Protein AF-A0A954GUE0-F1 (afdb_monomer_lite)

Radius of gyration: 28.3 Å; chains: 1; bounding box: 55×22×77 Å

Structure (mmCIF, N/CA/C/O backbone):
data_AF-A0A954GUE0-F1
#
_entry.id   AF-A0A954GUE0-F1
#
loop_
_atom_site.group_PDB
_atom_site.id
_atom_site.type_symbol
_atom_site.label_atom_id
_atom_site.label_alt_id
_atom_site.label_comp_id
_atom_site.label_asym_id
_atom_site.label_entity_id
_atom_site.label_seq_id
_atom_site.pdbx_PDB_ins_code
_atom_site.Cartn_x
_atom_site.Cartn_y
_atom_site.Cartn_z
_atom_site.occupancy
_atom_site.B_iso_or_equiv
_atom_site.auth_seq_id
_atom_site.auth_comp_id
_atom_site.auth_asym_id
_atom_site.auth_atom_id
_atom_site.pdbx_PDB_model_num
ATOM 1 N N . MET A 1 1 ? -3.551 -0.068 -19.023 1.00 63.59 1 MET A N 1
ATOM 2 C CA . MET A 1 1 ? -2.309 0.650 -18.599 1.00 63.59 1 MET A CA 1
ATOM 3 C C . MET A 1 1 ? -1.353 -0.228 -17.780 1.00 63.59 1 MET A C 1
ATOM 5 O O . MET A 1 1 ? -0.188 0.126 -17.597 1.00 63.59 1 MET A O 1
ATOM 9 N N . VAL A 1 2 ? -1.798 -1.414 -17.354 1.00 66.38 2 VAL A N 1
ATOM 10 C CA . VAL A 1 2 ? -1.065 -2.332 -16.466 1.00 66.38 2 VAL A CA 1
ATOM 11 C C . VAL A 1 2 ? 0.294 -2.777 -17.025 1.00 66.38 2 VAL A C 1
ATOM 13 O O . VAL A 1 2 ? 1.266 -2.850 -16.280 1.00 66.38 2 VAL A O 1
ATOM 16 N N . ARG A 1 3 ? 0.413 -2.958 -18.347 1.00 69.31 3 ARG A N 1
ATOM 17 C CA . ARG A 1 3 ? 1.658 -3.390 -19.013 1.00 69.31 3 ARG A CA 1
ATOM 18 C C . ARG A 1 3 ? 2.853 -2.453 -18.776 1.00 69.31 3 ARG A C 1
ATOM 20 O O . ARG A 1 3 ? 3.984 -2.910 -18.623 1.00 69.31 3 ARG A O 1
ATOM 27 N N . GLN A 1 4 ? 2.615 -1.141 -18.757 1.00 71.44 4 GLN A N 1
ATOM 28 C CA . GLN A 1 4 ? 3.674 -0.155 -18.514 1.00 71.44 4 GLN A CA 1
ATOM 29 C C . GLN A 1 4 ? 4.076 -0.153 -17.037 1.00 71.44 4 GLN A C 1
ATOM 31 O O . GLN A 1 4 ? 5.266 -0.173 -16.730 1.00 71.44 4 GLN A O 1
ATOM 36 N N . PHE A 1 5 ? 3.105 -0.231 -16.125 1.00 76.12 5 PHE A N 1
ATOM 37 C CA . PHE A 1 5 ? 3.367 -0.291 -14.686 1.00 76.12 5 PHE A CA 1
ATOM 38 C C . PHE A 1 5 ? 4.126 -1.555 -14.268 1.00 76.12 5 PHE A C 1
ATOM 40 O O . PHE A 1 5 ? 5.046 -1.457 -13.460 1.00 76.12 5 PHE A O 1
ATOM 47 N N . THR A 1 6 ? 3.825 -2.720 -14.855 1.00 74.50 6 THR A N 1
ATOM 48 C CA . THR A 1 6 ? 4.578 -3.956 -14.581 1.00 74.50 6 THR A CA 1
ATOM 49 C C . THR A 1 6 ? 6.028 -3.856 -15.046 1.00 74.50 6 THR A C 1
ATOM 51 O O . THR A 1 6 ? 6.928 -4.309 -14.344 1.00 74.50 6 THR A O 1
ATOM 54 N N . PHE A 1 7 ? 6.279 -3.218 -16.195 1.00 77.19 7 PHE A N 1
ATOM 55 C CA . PHE A 1 7 ? 7.641 -2.993 -16.681 1.00 77.19 7 PHE A CA 1
ATOM 56 C C . PHE A 1 7 ? 8.423 -2.045 -15.761 1.00 77.19 7 PHE A C 1
ATOM 58 O O . PHE A 1 7 ? 9.528 -2.381 -15.335 1.00 77.19 7 PHE A O 1
ATOM 65 N N . PHE A 1 8 ? 7.834 -0.900 -15.393 1.00 79.69 8 PHE A N 1
ATOM 66 C CA . PHE A 1 8 ? 8.473 0.050 -14.479 1.00 79.69 8 PHE A CA 1
ATOM 67 C C . PHE A 1 8 ? 8.706 -0.552 -13.089 1.00 79.69 8 PHE A C 1
ATOM 69 O O . PHE A 1 8 ? 9.786 -0.378 -12.532 1.00 79.69 8 PHE A O 1
ATOM 76 N N . GLY A 1 9 ? 7.748 -1.314 -12.554 1.00 78.19 9 GLY A N 1
ATOM 77 C CA . GLY A 1 9 ? 7.889 -1.989 -11.264 1.00 78.19 9 GL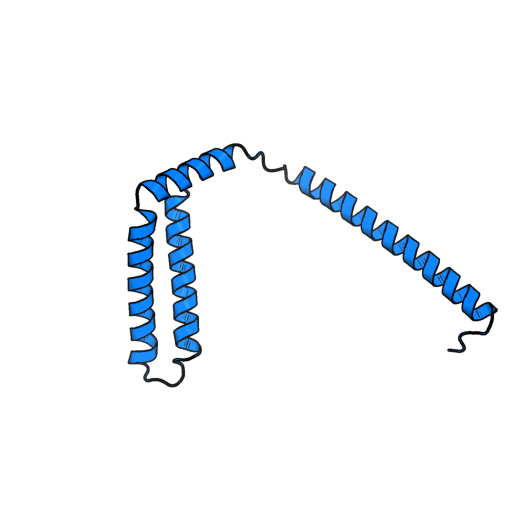Y A CA 1
ATOM 78 C C . GLY A 1 9 ? 9.059 -2.975 -11.243 1.00 78.19 9 GLY A C 1
ATOM 79 O O . GLY A 1 9 ? 9.885 -2.931 -10.333 1.00 78.19 9 GLY A O 1
ATOM 80 N N . VAL A 1 10 ? 9.190 -3.812 -12.277 1.00 79.31 10 VAL A N 1
ATOM 81 C CA . VAL A 1 10 ? 10.305 -4.769 -12.387 1.00 79.31 10 VAL A CA 1
ATOM 82 C C . VAL A 1 10 ? 11.643 -4.053 -12.599 1.00 79.31 10 VAL A C 1
ATOM 84 O O . VAL A 1 10 ? 12.636 -4.435 -11.983 1.00 79.31 10 VAL A O 1
ATOM 87 N N . ALA A 1 11 ? 11.683 -2.988 -13.404 1.00 78.81 11 ALA A N 1
ATOM 88 C CA . ALA A 1 11 ? 12.899 -2.204 -13.626 1.00 78.81 11 ALA A CA 1
ATOM 89 C C . ALA A 1 11 ? 13.384 -1.495 -12.347 1.00 78.81 11 ALA A C 1
ATOM 91 O O . ALA A 1 11 ? 14.588 -1.468 -12.075 1.00 78.81 11 ALA A O 1
ATOM 92 N N . ILE A 1 12 ? 12.456 -0.969 -11.537 1.00 82.06 12 ILE A N 1
ATOM 93 C CA . ILE A 1 12 ? 12.752 -0.344 -10.239 1.00 82.06 12 ILE A CA 1
ATOM 94 C C . ILE A 1 12 ? 13.245 -1.394 -9.238 1.00 82.06 12 ILE A C 1
ATOM 96 O O . ILE A 1 12 ? 14.266 -1.178 -8.590 1.00 82.06 12 ILE A O 1
ATOM 100 N N . LEU A 1 13 ? 12.585 -2.552 -9.141 1.00 79.81 13 LEU A N 1
ATOM 101 C CA . LEU A 1 13 ? 13.039 -3.647 -8.276 1.00 79.81 13 LEU A CA 1
ATOM 102 C C . LEU A 1 13 ? 14.428 -4.159 -8.679 1.00 79.81 13 LEU A C 1
ATOM 104 O O . LEU A 1 13 ? 15.278 -4.370 -7.816 1.00 79.81 13 LEU A O 1
ATOM 108 N N . ALA A 1 14 ? 14.693 -4.294 -9.980 1.00 77.00 14 ALA A N 1
ATOM 109 C CA . ALA A 1 14 ? 16.013 -4.656 -10.484 1.00 77.00 14 ALA A CA 1
ATOM 110 C C . ALA A 1 14 ? 17.065 -3.584 -10.154 1.00 77.00 14 ALA A C 1
ATOM 112 O O . ALA A 1 14 ? 18.196 -3.931 -9.815 1.00 77.00 14 ALA A O 1
ATOM 113 N N . ALA A 1 15 ? 16.707 -2.294 -10.220 1.00 75.94 15 ALA A N 1
ATOM 114 C CA . ALA A 1 15 ? 17.602 -1.192 -9.861 1.00 75.94 15 ALA A CA 1
ATOM 115 C C . ALA A 1 15 ? 17.959 -1.236 -8.371 1.00 75.94 15 ALA A C 1
ATOM 117 O O . ALA A 1 15 ? 19.134 -1.176 -8.016 1.00 75.94 15 ALA A O 1
ATOM 118 N N . LEU A 1 16 ? 16.957 -1.421 -7.507 1.00 75.81 16 LEU A N 1
ATOM 119 C CA . LEU A 1 16 ? 17.151 -1.572 -6.066 1.00 75.81 16 LEU A CA 1
ATOM 120 C C . LEU A 1 16 ? 18.022 -2.795 -5.750 1.00 75.81 16 LEU A C 1
ATOM 122 O O . LEU A 1 16 ? 18.979 -2.674 -4.990 1.00 75.81 16 LEU A O 1
ATOM 126 N N . GLY A 1 17 ? 17.775 -3.933 -6.406 1.00 72.56 17 GLY A N 1
ATOM 127 C CA . GLY A 1 17 ? 18.613 -5.129 -6.292 1.00 72.56 17 GLY A CA 1
ATOM 128 C C . GLY A 1 17 ? 20.075 -4.867 -6.674 1.00 72.56 17 GLY A C 1
ATOM 129 O O . GLY A 1 17 ? 20.986 -5.227 -5.929 1.00 72.56 17 GLY A O 1
ATOM 130 N N . CYS A 1 18 ? 20.319 -4.153 -7.773 1.00 70.38 18 CYS A N 1
ATOM 131 C CA . CYS A 1 18 ? 21.673 -3.806 -8.214 1.00 70.38 18 CYS A CA 1
ATOM 132 C C . CYS A 1 18 ? 22.371 -2.821 -7.261 1.00 70.38 18 CYS A C 1
ATOM 134 O O . CYS A 1 18 ? 23.561 -2.980 -6.991 1.00 70.38 18 CYS A O 1
ATOM 136 N N . ILE A 1 19 ? 21.639 -1.862 -6.684 1.00 70.44 19 ILE A N 1
ATOM 137 C CA . ILE A 1 19 ? 22.161 -0.939 -5.661 1.00 70.44 19 ILE A CA 1
ATOM 138 C C . ILE A 1 19 ? 22.529 -1.701 -4.378 1.00 70.44 19 ILE A C 1
ATOM 140 O O . ILE A 1 19 ? 23.587 -1.454 -3.798 1.00 70.44 19 ILE A O 1
ATOM 144 N N . THR A 1 20 ? 21.707 -2.667 -3.952 1.00 72.44 20 THR A N 1
ATOM 145 C CA . THR A 1 20 ? 22.027 -3.510 -2.785 1.00 72.44 20 THR A CA 1
ATOM 146 C C . THR A 1 20 ? 23.233 -4.420 -3.032 1.00 72.44 20 THR A C 1
ATOM 148 O O . THR A 1 20 ? 24.048 -4.610 -2.131 1.00 72.44 20 THR A O 1
ATOM 151 N N . LEU A 1 21 ? 23.408 -4.918 -4.262 1.00 65.69 21 LEU A N 1
ATOM 152 C CA . LEU A 1 21 ? 24.551 -5.744 -4.653 1.00 65.69 21 LEU A CA 1
ATOM 153 C C . LEU A 1 21 ? 25.861 -4.936 -4.701 1.00 65.69 21 LEU A C 1
ATOM 155 O O . LEU A 1 21 ? 26.900 -5.424 -4.257 1.00 65.69 21 LEU A O 1
ATOM 159 N N . ALA A 1 22 ? 25.804 -3.695 -5.196 1.00 66.56 22 ALA A N 1
ATOM 160 C CA . ALA A 1 22 ? 26.947 -2.781 -5.270 1.00 66.56 22 ALA A CA 1
ATOM 161 C C . ALA A 1 22 ? 27.442 -2.329 -3.885 1.00 66.56 22 ALA A C 1
ATOM 163 O O . ALA A 1 22 ? 28.648 -2.223 -3.658 1.00 66.56 22 ALA A O 1
ATOM 164 N N . ASN A 1 23 ? 26.511 -2.060 -2.963 1.00 67.00 23 ASN A N 1
ATOM 165 C CA . ASN A 1 23 ? 26.820 -1.500 -1.644 1.00 67.00 23 ASN A CA 1
ATOM 166 C C . ASN A 1 23 ? 27.047 -2.559 -0.554 1.00 67.00 23 ASN A C 1
ATOM 168 O O . ASN A 1 23 ? 27.647 -2.244 0.468 1.00 67.00 23 ASN A O 1
ATOM 172 N N . GLY A 1 24 ? 26.565 -3.792 -0.743 1.00 70.88 24 GLY A N 1
ATOM 173 C CA . GLY A 1 24 ? 26.763 -4.891 0.203 1.00 70.88 24 GLY A CA 1
ATOM 174 C C . GLY A 1 24 ? 27.982 -5.755 -0.154 1.00 70.88 24 GLY A C 1
ATOM 175 O O . GLY A 1 24 ? 29.095 -5.460 0.273 1.00 70.88 24 GLY A O 1
ATOM 176 N N . PRO A 1 25 ? 27.800 -6.836 -0.931 1.00 65.50 25 PRO A N 1
ATOM 177 C CA . PRO A 1 25 ? 28.839 -7.843 -1.170 1.00 65.50 25 PRO A CA 1
ATOM 178 C C . PRO A 1 25 ? 29.992 -7.388 -2.082 1.00 65.50 25 PRO A C 1
ATOM 180 O O . PRO A 1 25 ? 31.083 -7.944 -1.989 1.00 65.50 25 PRO A O 1
ATOM 183 N N . LEU A 1 26 ? 29.788 -6.382 -2.943 1.00 60.34 26 LEU A N 1
ATOM 184 C CA . LEU A 1 26 ? 30.833 -5.837 -3.827 1.00 60.34 26 LEU A CA 1
ATOM 185 C C . LEU A 1 26 ? 31.532 -4.589 -3.258 1.00 60.34 26 LEU A C 1
ATOM 187 O O . LEU A 1 26 ? 32.343 -3.979 -3.951 1.00 60.34 26 LEU A O 1
ATOM 191 N N . GLY A 1 27 ? 31.267 -4.226 -1.997 1.00 60.94 27 GLY A N 1
ATOM 192 C CA . GLY A 1 27 ? 31.839 -3.036 -1.351 1.00 60.94 27 GLY A CA 1
ATOM 193 C C . GLY A 1 27 ? 33.359 -3.070 -1.136 1.00 60.94 27 GLY A C 1
ATOM 194 O O . GLY A 1 27 ? 33.953 -2.036 -0.850 1.00 60.94 27 GLY A O 1
ATOM 195 N N . PHE A 1 28 ? 33.992 -4.238 -1.292 1.00 64.56 28 PHE A N 1
ATOM 196 C CA . PHE A 1 28 ? 35.439 -4.442 -1.132 1.00 64.56 28 PHE A CA 1
ATOM 197 C C . PHE A 1 28 ? 36.203 -4.548 -2.468 1.00 64.56 28 PHE A C 1
ATOM 199 O O . PHE A 1 28 ? 37.411 -4.769 -2.457 1.00 64.56 28 PHE A O 1
ATOM 206 N N . ALA A 1 29 ? 35.514 -4.443 -3.611 1.00 66.25 29 ALA A N 1
ATOM 207 C CA . ALA A 1 29 ? 36.100 -4.583 -4.947 1.00 66.25 29 ALA A CA 1
ATOM 208 C C . ALA A 1 29 ? 36.446 -3.221 -5.584 1.00 66.25 29 ALA A C 1
ATOM 210 O O . ALA A 1 29 ? 35.962 -2.176 -5.152 1.00 66.25 29 ALA A O 1
ATOM 211 N N . ASP A 1 30 ? 37.261 -3.228 -6.647 1.00 70.25 30 ASP A N 1
ATOM 212 C CA . ASP A 1 30 ? 37.623 -2.021 -7.400 1.00 70.25 30 ASP A CA 1
ATOM 213 C C . ASP A 1 30 ? 36.395 -1.252 -7.914 1.00 70.25 30 ASP A C 1
ATOM 215 O O . ASP A 1 30 ? 35.416 -1.836 -8.391 1.00 70.25 30 ASP A O 1
ATOM 219 N N . LYS A 1 31 ? 36.487 0.086 -7.905 1.00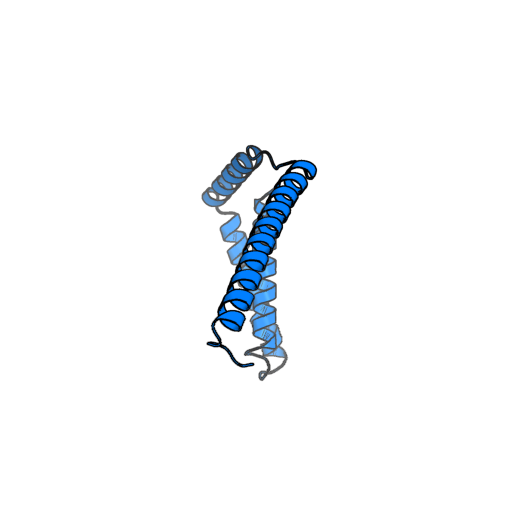 66.38 31 LYS A N 1
ATOM 220 C CA . LYS A 1 31 ? 35.391 1.012 -8.257 1.00 66.38 31 LYS A CA 1
ATOM 221 C C . LYS A 1 31 ? 34.772 0.735 -9.637 1.00 66.38 31 LYS A C 1
ATOM 223 O O . LYS A 1 31 ? 33.571 0.917 -9.824 1.00 66.38 31 LYS A O 1
ATOM 228 N N . SER A 1 32 ? 35.568 0.241 -10.587 1.00 69.81 32 SER A N 1
ATOM 229 C CA . SER A 1 32 ? 35.106 -0.154 -11.926 1.00 69.81 32 SER A CA 1
ATOM 230 C C . SER A 1 32 ? 34.247 -1.427 -11.916 1.00 69.81 32 SER A C 1
ATOM 232 O O . SER A 1 32 ? 33.292 -1.527 -12.683 1.00 69.81 32 SER A O 1
ATOM 234 N N . VAL A 1 33 ? 34.539 -2.383 -11.029 1.00 69.88 33 VAL A N 1
ATOM 235 C CA . VAL A 1 33 ? 33.786 -3.643 -10.880 1.00 69.88 33 VAL A CA 1
ATOM 236 C C . VAL A 1 33 ? 32.524 -3.423 -10.044 1.00 69.88 33 VAL A C 1
ATOM 238 O O . VAL A 1 33 ? 31.463 -3.947 -10.387 1.00 69.88 33 VAL A O 1
ATOM 241 N N . GLN A 1 34 ? 32.611 -2.576 -9.014 1.00 66.25 34 GLN A N 1
ATOM 242 C CA . GLN A 1 34 ? 31.487 -2.207 -8.151 1.00 66.25 34 GLN A CA 1
ATOM 243 C C . GLN A 1 34 ? 30.352 -1.500 -8.913 1.00 66.25 34 GLN A C 1
ATOM 245 O O . GLN A 1 34 ? 29.191 -1.636 -8.542 1.00 66.25 34 GLN A O 1
ATOM 250 N N . VAL A 1 35 ? 30.667 -0.765 -9.986 1.00 71.31 35 VAL A N 1
ATOM 251 C CA . VAL A 1 35 ? 29.671 -0.038 -10.796 1.00 71.31 35 VAL A CA 1
ATOM 252 C C . VAL A 1 35 ? 29.352 -0.765 -12.106 1.00 71.31 35 VAL A C 1
ATOM 254 O O . VAL A 1 35 ? 28.195 -0.795 -12.527 1.00 71.31 35 VAL A O 1
ATOM 257 N N . GLY A 1 36 ? 30.347 -1.394 -12.740 1.00 76.81 36 GLY A N 1
ATOM 258 C CA . GLY A 1 36 ? 30.181 -2.048 -14.039 1.00 76.81 36 GLY A CA 1
ATOM 259 C C . GLY A 1 36 ? 29.315 -3.307 -13.990 1.00 76.81 36 GLY A C 1
ATOM 260 O O . GLY A 1 36 ? 28.426 -3.473 -14.827 1.00 76.81 36 GLY A O 1
ATOM 261 N N . VAL A 1 37 ? 29.527 -4.176 -12.994 1.00 78.56 37 VAL A N 1
ATOM 262 C CA . VAL A 1 37 ? 28.775 -5.438 -12.874 1.00 78.56 37 VAL A CA 1
ATOM 263 C C . VAL A 1 37 ? 27.294 -5.182 -12.566 1.00 78.56 37 VAL A C 1
ATOM 265 O O . VAL A 1 37 ? 26.450 -5.723 -13.284 1.00 78.56 37 VAL A O 1
ATOM 268 N N . PRO A 1 38 ? 26.924 -4.322 -11.596 1.00 77.81 38 PRO A N 1
ATOM 269 C CA . PRO A 1 38 ? 25.516 -4.055 -11.310 1.00 77.81 38 PRO A CA 1
ATOM 270 C C . PRO A 1 38 ? 24.784 -3.350 -12.457 1.00 77.81 38 PRO A C 1
ATOM 272 O O . PRO A 1 38 ? 23.620 -3.653 -12.697 1.00 77.81 38 PRO A O 1
ATOM 275 N N . LEU A 1 39 ? 25.447 -2.470 -13.218 1.00 80.81 39 LEU A N 1
ATOM 276 C CA . LEU A 1 39 ? 24.842 -1.851 -14.405 1.00 80.81 39 LEU A CA 1
ATOM 277 C C . LEU A 1 39 ? 24.566 -2.866 -15.519 1.00 80.81 39 LEU A C 1
ATOM 279 O O . LEU A 1 39 ? 23.490 -2.837 -16.118 1.00 80.81 39 LEU A O 1
ATOM 283 N N . ALA A 1 40 ? 25.506 -3.776 -15.786 1.00 81.88 40 ALA A N 1
ATOM 284 C CA . ALA A 1 40 ? 25.312 -4.827 -16.781 1.00 81.88 40 ALA A CA 1
ATOM 285 C C . ALA A 1 40 ? 24.170 -5.773 -16.377 1.00 81.88 40 ALA A C 1
ATOM 287 O O . ALA A 1 40 ? 23.301 -6.082 -17.193 1.00 81.88 40 ALA A O 1
ATOM 288 N N . VAL A 1 41 ? 24.120 -6.170 -15.101 1.00 80.06 41 VAL A N 1
ATOM 289 C CA . VAL A 1 41 ? 23.028 -6.985 -14.549 1.00 80.06 41 VAL A CA 1
ATOM 290 C C . VAL A 1 41 ? 21.696 -6.245 -14.653 1.00 80.06 41 VAL A C 1
ATOM 292 O O . VAL A 1 41 ? 20.709 -6.827 -15.098 1.00 80.06 41 VAL A O 1
ATOM 295 N N . TRP A 1 42 ? 21.664 -4.952 -14.328 1.00 82.44 42 TRP A N 1
ATOM 296 C CA . TRP A 1 42 ? 20.457 -4.142 -14.444 1.00 82.44 42 TRP A CA 1
ATOM 297 C C . TRP A 1 42 ? 19.943 -4.060 -15.886 1.00 82.44 42 TRP A C 1
ATOM 299 O O . TRP A 1 42 ? 18.746 -4.240 -16.127 1.00 82.44 42 TRP A O 1
ATOM 309 N N . ALA A 1 43 ? 20.839 -3.858 -16.856 1.00 83.88 43 ALA A N 1
ATOM 310 C CA . ALA A 1 43 ? 20.492 -3.816 -18.273 1.00 83.88 43 ALA A CA 1
ATOM 311 C C . ALA A 1 43 ? 19.941 -5.165 -18.772 1.00 83.88 43 ALA A C 1
ATOM 313 O O . ALA A 1 43 ? 18.913 -5.196 -19.452 1.00 83.88 43 ALA A O 1
ATOM 314 N N . VAL A 1 44 ? 20.566 -6.283 -18.383 1.00 84.81 44 VAL A N 1
ATOM 315 C CA . VAL A 1 44 ? 20.104 -7.634 -18.741 1.00 84.81 44 VAL A CA 1
ATOM 316 C C . VAL A 1 44 ? 18.749 -7.941 -18.100 1.00 84.81 44 VAL A C 1
ATOM 318 O O . VAL A 1 44 ? 17.842 -8.406 -18.790 1.00 84.81 44 VAL A O 1
ATOM 321 N N . CYS A 1 45 ? 18.566 -7.629 -16.815 1.00 80.12 45 CYS A N 1
ATOM 322 C CA . CYS A 1 45 ? 17.288 -7.805 -16.123 1.00 80.12 45 CYS A CA 1
ATOM 323 C C . CYS A 1 45 ? 16.174 -6.979 -16.776 1.00 80.12 45 CYS A C 1
ATOM 325 O O . CYS A 1 45 ? 15.080 -7.493 -17.006 1.00 80.12 45 CYS A O 1
ATOM 327 N N . THR A 1 46 ? 16.460 -5.727 -17.139 1.00 80.06 46 THR A N 1
ATOM 328 C CA . THR A 1 46 ? 15.498 -4.841 -17.810 1.00 80.06 46 THR A CA 1
ATOM 329 C C . THR A 1 46 ? 15.155 -5.340 -19.217 1.00 80.06 46 THR A C 1
ATOM 331 O O . THR A 1 46 ? 13.990 -5.316 -19.613 1.00 80.06 46 THR A O 1
ATOM 334 N N . TRP A 1 47 ? 16.131 -5.870 -19.960 1.00 83.44 47 TRP A N 1
ATOM 335 C CA . TRP A 1 47 ? 15.913 -6.488 -21.271 1.00 83.44 47 TRP A CA 1
ATOM 336 C C . TRP A 1 47 ? 15.040 -7.748 -21.192 1.00 83.44 47 TRP A C 1
ATOM 338 O O . TRP A 1 47 ? 14.079 -7.899 -21.951 1.00 83.44 47 TRP A O 1
ATOM 348 N N . VAL A 1 48 ? 15.334 -8.646 -20.247 1.00 81.81 48 VAL A N 1
ATOM 349 C CA . VAL A 1 48 ? 14.541 -9.863 -20.021 1.00 81.81 48 VAL A CA 1
ATOM 350 C C . VAL A 1 48 ? 13.121 -9.505 -19.580 1.00 81.81 48 VAL A C 1
ATOM 352 O O . VAL A 1 48 ? 12.162 -10.075 -20.103 1.00 81.81 48 VAL A O 1
ATOM 355 N N . ALA A 1 49 ? 12.969 -8.515 -18.694 1.00 77.94 49 ALA A N 1
ATOM 356 C CA . ALA A 1 49 ? 11.669 -8.003 -18.272 1.00 77.94 49 ALA A CA 1
ATOM 357 C C . ALA A 1 49 ? 10.874 -7.419 -19.450 1.00 77.94 49 ALA A C 1
ATOM 359 O O . ALA A 1 49 ? 9.703 -7.756 -19.622 1.00 77.94 49 ALA A O 1
ATOM 360 N N . PHE A 1 50 ? 11.509 -6.619 -20.313 1.00 77.00 50 PHE A N 1
ATOM 361 C CA . PHE A 1 50 ? 10.882 -6.098 -21.530 1.00 77.00 50 PHE A CA 1
ATOM 362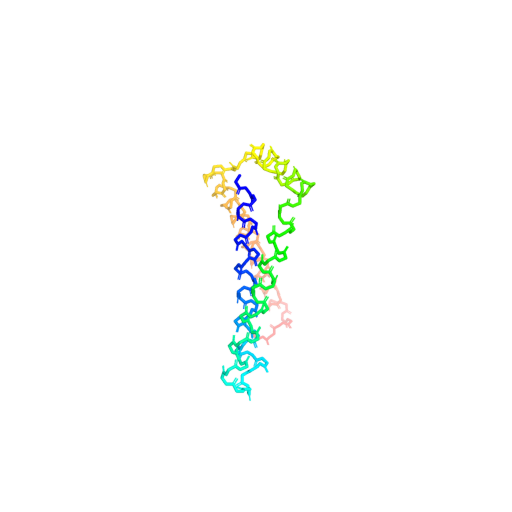 C C . PHE A 1 50 ? 10.387 -7.227 -22.442 1.00 77.00 50 PHE A C 1
ATOM 364 O O . PHE A 1 50 ? 9.267 -7.181 -22.954 1.00 77.00 50 PHE A O 1
ATOM 371 N N . ARG A 1 51 ? 11.193 -8.277 -22.624 1.00 78.31 51 ARG A N 1
ATOM 372 C CA . ARG A 1 51 ? 10.833 -9.413 -23.479 1.00 78.31 51 ARG A CA 1
ATOM 373 C C . ARG A 1 51 ? 9.721 -10.279 -22.876 1.00 78.31 51 ARG A C 1
ATOM 375 O O . ARG A 1 51 ? 8.892 -10.788 -23.622 1.00 78.31 51 ARG A O 1
ATOM 382 N N . GLY A 1 52 ? 9.693 -10.434 -21.551 1.00 74.69 52 GLY A N 1
ATOM 383 C CA . GLY A 1 52 ? 8.645 -11.166 -20.835 1.00 74.69 52 GLY A CA 1
ATOM 384 C C . GLY A 1 52 ? 7.301 -10.434 -20.833 1.00 74.69 52 GLY A C 1
ATOM 385 O O . GLY A 1 52 ? 6.269 -11.038 -21.107 1.00 74.69 52 GLY A O 1
ATOM 386 N N . VAL A 1 53 ? 7.312 -9.117 -20.609 1.00 72.31 53 VAL A N 1
ATOM 387 C CA . VAL A 1 53 ? 6.099 -8.278 -20.592 1.00 72.31 53 VAL A CA 1
ATOM 388 C C . VAL A 1 53 ? 5.456 -8.159 -21.981 1.00 72.31 53 VAL A C 1
ATOM 390 O O . VAL A 1 53 ? 4.235 -8.062 -22.085 1.00 72.31 53 VAL A O 1
ATOM 393 N N . ASN A 1 54 ? 6.250 -8.208 -23.056 1.00 72.81 54 ASN A N 1
ATOM 394 C CA . ASN A 1 54 ? 5.746 -8.196 -24.435 1.00 72.81 54 ASN A CA 1
ATOM 395 C C . ASN A 1 54 ? 5.303 -9.576 -24.951 1.00 72.81 54 ASN A C 1
ATOM 397 O O . ASN A 1 54 ? 4.955 -9.709 -26.125 1.00 72.81 54 ASN A O 1
ATOM 401 N N . PHE A 1 55 ? 5.310 -10.613 -24.111 1.00 81.38 55 PHE A N 1
ATOM 402 C CA . PHE A 1 55 ? 4.810 -11.921 -24.509 1.00 81.38 55 PHE A CA 1
ATOM 403 C C . PHE A 1 55 ? 3.273 -11.891 -24.622 1.00 81.38 55 PHE A C 1
ATOM 405 O O . PHE A 1 55 ? 2.608 -11.547 -23.640 1.00 81.38 55 PHE A O 1
ATOM 412 N N . PRO A 1 56 ? 2.682 -12.281 -25.770 1.00 79.19 56 PRO A N 1
ATOM 413 C CA . PRO A 1 56 ? 1.263 -12.050 -26.057 1.00 79.19 56 PRO A CA 1
ATOM 414 C C . PRO A 1 56 ? 0.337 -12.675 -25.007 1.00 79.19 56 PRO A C 1
ATOM 416 O O . PRO A 1 56 ? -0.519 -11.988 -24.465 1.00 79.19 56 PRO A O 1
ATOM 419 N N . ARG A 1 57 ? 0.599 -13.924 -24.588 1.00 81.12 57 ARG A N 1
ATOM 420 C CA . ARG A 1 57 ? -0.224 -14.599 -23.565 1.00 81.12 57 ARG A CA 1
ATOM 421 C C . ARG A 1 57 ? -0.217 -13.901 -22.202 1.00 81.12 57 ARG A C 1
ATOM 423 O O . ARG A 1 57 ? -1.213 -13.947 -21.490 1.00 81.12 57 ARG A O 1
ATOM 430 N N . PHE A 1 58 ? 0.908 -13.303 -21.809 1.00 76.19 58 PHE A N 1
ATOM 431 C CA . PHE A 1 58 ? 1.007 -12.607 -20.524 1.00 76.19 58 PHE A CA 1
ATOM 432 C C . PHE A 1 58 ? 0.338 -11.232 -20.596 1.00 76.19 58 PHE A C 1
ATOM 434 O O . PHE A 1 58 ? -0.335 -10.825 -19.653 1.00 76.19 58 PHE A O 1
ATOM 441 N N . ALA A 1 59 ? 0.458 -10.544 -21.734 1.00 79.31 59 ALA A N 1
ATOM 442 C CA . ALA A 1 59 ? -0.251 -9.295 -21.978 1.00 79.31 59 ALA A CA 1
ATOM 443 C C . ALA A 1 59 ? -1.776 -9.493 -21.952 1.00 79.31 59 ALA A C 1
ATOM 445 O O . ALA A 1 59 ? -2.462 -8.720 -21.288 1.00 79.31 59 ALA A O 1
ATOM 446 N N . ASP A 1 60 ? -2.286 -10.552 -22.585 1.00 83.94 60 ASP A N 1
ATOM 447 C CA . ASP A 1 60 ? -3.716 -10.884 -22.567 1.00 83.94 60 ASP A CA 1
ATOM 448 C C . ASP A 1 60 ? -4.211 -11.184 -21.141 1.00 83.94 60 ASP A C 1
ATOM 450 O O . ASP A 1 60 ? -5.284 -10.731 -20.741 1.00 83.94 60 ASP A O 1
ATOM 454 N N . PHE A 1 61 ? -3.394 -11.868 -20.328 1.00 85.12 61 PHE A N 1
ATOM 455 C CA . PHE A 1 61 ? -3.692 -12.081 -18.910 1.00 85.12 61 PHE A CA 1
ATOM 456 C C . PHE A 1 61 ? -3.779 -10.757 -18.137 1.00 85.12 61 PHE A C 1
ATOM 458 O O . PHE A 1 61 ? -4.762 -10.531 -17.434 1.00 85.12 61 PHE A O 1
ATOM 465 N N . LEU A 1 62 ? -2.805 -9.854 -18.289 1.00 83.94 62 LEU A N 1
ATOM 466 C CA . LEU A 1 62 ? -2.834 -8.552 -17.610 1.00 83.94 62 LEU A CA 1
ATOM 467 C C . LEU A 1 62 ? -4.049 -7.705 -1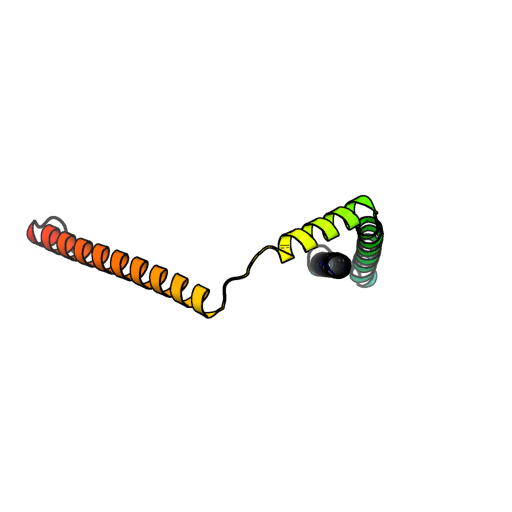8.012 1.00 83.94 62 LEU A C 1
ATOM 469 O O . LEU A 1 62 ? -4.614 -7.025 -17.160 1.00 83.94 62 LEU A O 1
ATOM 473 N N . VAL A 1 63 ? -4.466 -7.766 -19.279 1.00 85.25 63 VAL A N 1
ATOM 474 C CA . VAL A 1 63 ? -5.681 -7.091 -19.764 1.00 85.25 63 VAL A CA 1
ATOM 475 C C . VAL A 1 63 ? -6.929 -7.698 -19.121 1.00 85.25 63 VAL A C 1
ATOM 477 O O . VAL A 1 63 ? -7.814 -6.961 -18.694 1.00 85.25 63 VAL A O 1
ATOM 480 N N . SER A 1 64 ? -6.987 -9.027 -18.981 1.00 88.94 64 SER A N 1
ATOM 481 C CA . SER A 1 64 ? -8.095 -9.683 -18.277 1.00 88.94 64 SER A CA 1
ATOM 482 C C . SER A 1 64 ? -8.162 -9.278 -16.798 1.00 88.94 64 SER A C 1
ATOM 484 O O . SER A 1 64 ? -9.237 -8.944 -16.312 1.00 88.94 64 SER A O 1
ATOM 486 N N . VAL A 1 65 ? -7.021 -9.190 -16.104 1.00 86.25 65 VAL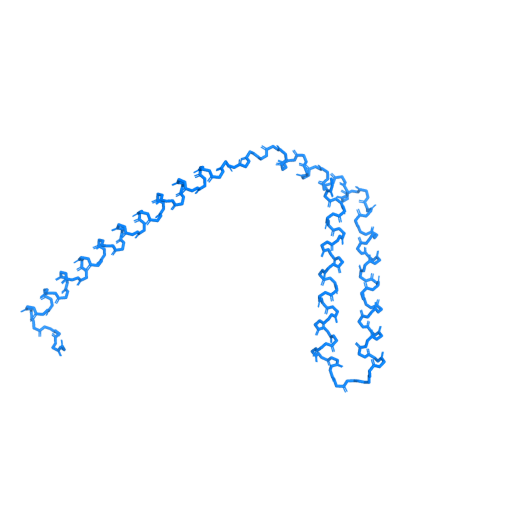 A N 1
ATOM 487 C CA . VAL A 1 65 ? -6.955 -8.720 -14.710 1.00 86.25 65 VAL A CA 1
ATOM 488 C C . VAL A 1 65 ? -7.371 -7.255 -14.593 1.00 86.25 65 VAL A C 1
ATOM 490 O O . VAL A 1 65 ? -8.110 -6.924 -13.675 1.00 86.25 65 VAL A O 1
ATOM 493 N N . GLU A 1 66 ? -6.957 -6.388 -15.524 1.00 88.06 66 GLU A N 1
ATOM 494 C CA . GLU A 1 66 ? -7.420 -4.991 -15.591 1.00 88.06 66 GLU A CA 1
ATOM 495 C C . GLU A 1 66 ? -8.956 -4.943 -15.686 1.00 88.06 66 GLU A C 1
ATOM 497 O O . GLU A 1 66 ? -9.597 -4.257 -14.896 1.00 88.06 66 GLU A O 1
ATOM 502 N N . SER A 1 67 ? -9.553 -5.781 -16.543 1.00 88.81 67 SER A N 1
ATOM 503 C CA . SER A 1 67 ? -11.013 -5.862 -16.680 1.00 88.81 67 SER A CA 1
ATOM 504 C C . SER A 1 67 ? -11.740 -6.435 -15.456 1.00 88.81 67 SER A C 1
ATOM 506 O O . SER A 1 67 ? -12.904 -6.111 -15.239 1.00 88.81 67 SER A O 1
ATOM 508 N N . GLU A 1 68 ? -11.090 -7.282 -14.653 1.00 90.75 68 GLU A N 1
ATOM 509 C CA . GLU A 1 68 ? -11.656 -7.780 -13.392 1.00 90.75 68 GLU A CA 1
ATOM 510 C C . GLU A 1 68 ? -11.509 -6.761 -12.259 1.00 90.75 68 GLU A C 1
ATOM 512 O O . GLU A 1 68 ? -12.417 -6.611 -11.444 1.00 90.75 68 GLU A O 1
ATOM 517 N N . LEU A 1 69 ? -10.399 -6.019 -12.225 1.00 87.38 69 LEU A N 1
ATOM 518 C CA . LEU A 1 69 ? -10.190 -4.939 -11.262 1.00 87.38 69 LEU A CA 1
ATOM 519 C C . LEU A 1 69 ? -11.180 -3.790 -11.471 1.00 87.38 69 LEU A C 1
ATOM 521 O O . LEU A 1 69 ? -11.647 -3.228 -10.484 1.00 87.38 69 LEU A O 1
ATOM 525 N N . ASP A 1 70 ? -11.566 -3.497 -12.714 1.00 87.06 70 ASP A N 1
ATOM 526 C CA . ASP A 1 70 ? -12.601 -2.499 -13.018 1.00 87.06 70 ASP A CA 1
ATOM 527 C C . ASP A 1 70 ? -13.988 -2.889 -12.479 1.00 87.06 70 ASP A C 1
ATOM 529 O O . ASP A 1 70 ? -14.834 -2.025 -12.244 1.00 87.06 70 ASP A O 1
ATOM 533 N N . LYS A 1 71 ? -14.234 -4.183 -12.236 1.00 88.31 71 LYS A N 1
ATOM 534 C CA . LYS A 1 71 ? -15.472 -4.656 -11.597 1.00 88.31 71 LYS A CA 1
ATOM 535 C C . LYS A 1 71 ? -15.436 -4.521 -10.075 1.00 88.31 71 LYS A C 1
ATOM 537 O O . LYS A 1 71 ? -16.481 -4.637 -9.435 1.00 88.31 71 LYS A O 1
ATOM 542 N N . VAL A 1 72 ? -14.263 -4.297 -9.478 1.00 89.44 72 VAL A N 1
ATOM 543 C CA . VAL A 1 72 ? -14.128 -4.113 -8.031 1.00 89.44 72 VAL A CA 1
ATOM 544 C C . VAL A 1 72 ? -14.550 -2.691 -7.677 1.00 89.44 72 VAL A C 1
ATOM 546 O O . VAL A 1 72 ? -13.831 -1.720 -7.908 1.00 89.44 72 VAL A O 1
ATOM 549 N N . SER A 1 73 ? -15.727 -2.562 -7.069 1.00 86.38 73 SER A N 1
ATOM 550 C CA . SER A 1 73 ? -16.182 -1.303 -6.486 1.00 86.38 73 SER A CA 1
ATOM 551 C C . SER A 1 73 ? -15.369 -0.997 -5.227 1.00 86.38 73 SER A C 1
ATOM 553 O O . SER A 1 73 ? -15.620 -1.563 -4.160 1.00 86.38 73 SER A O 1
ATOM 555 N N . TRP A 1 74 ? -14.372 -0.122 -5.344 1.00 88.44 74 TRP A N 1
ATOM 556 C CA . TRP A 1 74 ? -13.607 0.340 -4.190 1.00 88.44 74 TRP A CA 1
ATOM 557 C C . TRP A 1 74 ? -14.502 1.156 -3.249 1.00 88.44 74 TRP A C 1
ATOM 559 O O . TRP A 1 74 ? -15.219 2.045 -3.720 1.00 88.44 74 TRP A O 1
ATOM 569 N N . PRO A 1 75 ? -14.461 0.878 -1.934 1.00 87.12 75 PRO A N 1
ATOM 570 C CA . PRO A 1 75 ? -15.297 1.572 -0.968 1.00 87.12 75 PRO A CA 1
ATOM 571 C C . PRO A 1 75 ? -14.950 3.060 -0.930 1.00 87.12 75 PRO A C 1
ATOM 573 O O . PRO A 1 75 ? -13.785 3.464 -1.049 1.00 87.12 75 PRO A O 1
ATOM 576 N N . VAL A 1 76 ? -15.967 3.893 -0.725 1.00 91.44 76 VAL A N 1
ATOM 577 C CA . VAL A 1 76 ? -15.763 5.336 -0.567 1.00 91.44 76 VAL A CA 1
ATOM 578 C C . VAL A 1 76 ? -14.987 5.576 0.732 1.00 91.44 76 VAL A C 1
ATOM 580 O O . VAL A 1 76 ? -15.170 4.865 1.719 1.00 91.44 76 VAL A O 1
ATOM 583 N N . ARG A 1 77 ? -14.130 6.607 0.777 1.00 89.31 77 ARG A N 1
ATOM 584 C CA . ARG A 1 77 ? -13.309 6.934 1.966 1.00 89.31 77 ARG A CA 1
ATOM 585 C C . ARG A 1 77 ? -14.114 6.954 3.271 1.00 89.31 77 ARG A C 1
ATOM 587 O O . ARG A 1 77 ? -13.599 6.561 4.312 1.00 89.31 77 ARG A O 1
ATOM 594 N N . GLN A 1 78 ? -15.368 7.393 3.206 1.00 93.25 78 GLN A N 1
ATOM 595 C CA . GLN A 1 78 ? -16.272 7.428 4.350 1.00 93.25 78 GLN A CA 1
ATOM 596 C C . GLN A 1 78 ? -16.617 6.031 4.887 1.00 93.25 78 GLN A C 1
ATOM 598 O O . GLN A 1 78 ? -16.605 5.844 6.100 1.00 93.25 78 GLN A O 1
ATOM 603 N N . GLU A 1 79 ? -16.864 5.051 4.019 1.00 91.62 79 GLU A N 1
ATOM 604 C CA . GLU A 1 79 ? -17.177 3.671 4.419 1.00 91.62 79 GLU A CA 1
ATOM 605 C C . GLU A 1 79 ? -15.983 3.020 5.122 1.00 91.62 79 GLU A C 1
ATOM 607 O O . GLU A 1 79 ? -16.139 2.391 6.166 1.00 91.62 79 GLU A O 1
ATOM 612 N N . VAL A 1 80 ? -14.769 3.247 4.607 1.00 93.88 80 VAL A N 1
ATOM 613 C CA . VAL A 1 80 ? -13.528 2.742 5.218 1.00 93.88 80 VAL A CA 1
ATOM 614 C C . VAL A 1 80 ? -13.335 3.313 6.624 1.00 93.88 80 VAL A C 1
ATOM 616 O O . VAL A 1 80 ? -12.986 2.583 7.555 1.00 93.88 80 VAL A O 1
ATOM 619 N N . ILE A 1 81 ? -13.592 4.613 6.799 1.00 95.25 81 ILE A N 1
ATOM 620 C CA . ILE A 1 81 ? -13.497 5.274 8.106 1.00 95.25 81 ILE A CA 1
ATOM 621 C C . ILE A 1 81 ? -14.553 4.711 9.058 1.00 95.25 81 ILE A C 1
ATOM 623 O O . ILE A 1 81 ? -14.214 4.354 10.182 1.00 95.25 81 ILE A O 1
ATOM 627 N N . GLN A 1 82 ? -15.804 4.578 8.615 1.00 94.50 82 GLN A N 1
ATOM 628 C CA . GLN A 1 82 ? -16.880 4.026 9.440 1.00 94.50 82 GLN A CA 1
ATOM 629 C C . GLN A 1 82 ? -16.571 2.592 9.888 1.00 94.50 82 GLN A C 1
ATOM 631 O O . GLN A 1 82 ? -16.658 2.303 11.081 1.00 94.50 82 GLN A O 1
ATOM 636 N N . ALA A 1 83 ? -16.126 1.725 8.974 1.00 94.44 83 ALA A N 1
ATOM 637 C CA . ALA A 1 83 ? -15.737 0.355 9.302 1.00 94.44 83 ALA A CA 1
ATOM 638 C C . ALA A 1 83 ? -14.577 0.314 10.313 1.00 94.44 83 ALA A C 1
ATOM 640 O O . ALA A 1 83 ? -14.639 -0.412 11.305 1.00 94.44 83 ALA A O 1
ATOM 641 N N . THR A 1 84 ? -13.549 1.146 10.118 1.00 96.06 84 THR A N 1
ATOM 642 C CA . THR A 1 84 ? -12.390 1.208 11.025 1.00 96.06 84 THR A CA 1
ATOM 643 C C . THR A 1 84 ? -12.772 1.744 12.407 1.00 96.06 84 THR A C 1
ATOM 645 O O . THR A 1 84 ? -12.300 1.225 13.417 1.00 96.06 84 THR A O 1
ATOM 648 N N . VAL A 1 85 ? -13.652 2.749 12.479 1.00 97.50 85 VAL A N 1
ATOM 649 C CA . VAL A 1 85 ? -14.140 3.312 13.749 1.00 97.50 85 VAL A CA 1
ATOM 650 C C . VAL A 1 85 ? -14.912 2.264 14.545 1.00 97.50 85 VAL A C 1
ATOM 652 O O . VAL A 1 85 ? -14.670 2.129 15.742 1.00 97.50 85 VAL A O 1
ATOM 655 N N . VAL A 1 86 ? -15.786 1.484 13.898 1.00 97.06 86 VAL A N 1
ATOM 656 C CA . VAL A 1 86 ? -16.506 0.392 14.573 1.00 97.06 86 VAL A CA 1
ATOM 657 C C . VAL A 1 86 ? -15.514 -0.613 15.159 1.00 97.06 86 VAL A C 1
ATOM 659 O O . VAL A 1 86 ? -15.607 -0.937 16.342 1.00 97.06 86 VAL A O 1
ATOM 662 N N . VAL A 1 87 ? -14.518 -1.043 14.379 1.00 97.69 87 VAL A N 1
ATOM 663 C CA . VAL A 1 87 ? -13.489 -1.979 14.859 1.00 97.69 87 VAL A CA 1
ATOM 664 C C . VAL A 1 87 ? -12.724 -1.396 16.051 1.00 97.69 87 VAL A C 1
ATOM 666 O O . VAL A 1 87 ? -12.611 -2.061 17.079 1.00 97.69 87 VAL A O 1
ATOM 669 N N . LEU A 1 88 ? -12.276 -0.140 15.979 1.00 98.00 88 LEU A N 1
ATOM 670 C CA . LEU A 1 88 ? -11.578 0.522 17.086 1.00 98.00 88 LEU A CA 1
ATOM 671 C C . LEU A 1 88 ? -12.424 0.584 18.361 1.00 98.00 88 LEU A C 1
ATOM 673 O O . LEU A 1 88 ? -11.927 0.260 19.439 1.00 98.00 88 LEU A O 1
ATOM 677 N N . VAL A 1 89 ? -13.703 0.946 18.245 1.00 98.00 89 VAL A N 1
ATOM 678 C CA . VAL A 1 89 ? -14.624 0.990 19.388 1.00 98.00 89 VAL A CA 1
ATOM 679 C C . VAL A 1 89 ? -14.814 -0.405 19.984 1.00 98.00 89 VAL A C 1
ATOM 681 O O . VAL A 1 89 ? -14.760 -0.553 21.204 1.00 98.00 89 VAL A O 1
ATOM 684 N N . THR A 1 90 ? -14.974 -1.439 19.151 1.00 97.44 90 THR A N 1
ATOM 685 C CA . THR A 1 90 ? -15.115 -2.821 19.642 1.00 97.44 90 THR A CA 1
ATOM 686 C C . THR A 1 90 ? -13.853 -3.317 20.350 1.00 97.44 90 THR A C 1
ATOM 688 O O . THR A 1 90 ? -13.956 -3.861 21.447 1.00 97.44 90 THR A O 1
ATOM 691 N N . MET A 1 91 ? -12.661 -3.070 19.797 1.00 97.94 91 MET A N 1
ATOM 692 C CA . MET A 1 91 ? -11.397 -3.455 20.435 1.00 97.94 91 MET A CA 1
ATOM 693 C C . MET A 1 91 ? -11.171 -2.699 21.746 1.00 97.94 91 MET A C 1
ATOM 695 O O . MET A 1 91 ? -10.753 -3.301 22.734 1.00 97.94 91 MET A O 1
ATOM 699 N N . PHE A 1 92 ? -11.489 -1.402 21.783 1.00 97.88 92 PHE A N 1
ATOM 700 C CA . PHE A 1 92 ? -11.376 -0.596 22.996 1.00 97.88 92 PHE A CA 1
ATOM 701 C C . PHE A 1 92 ? -12.354 -1.059 24.083 1.00 97.88 92 PHE A C 1
ATOM 703 O O . PHE A 1 92 ? -11.963 -1.201 25.239 1.00 97.88 92 PHE A O 1
ATOM 710 N N . SER A 1 93 ? -13.605 -1.356 23.718 1.00 97.88 93 SER A N 1
ATOM 711 C CA . SER A 1 93 ? -14.612 -1.876 24.649 1.00 97.88 93 SER A CA 1
ATOM 712 C C . SER A 1 93 ? -14.210 -3.232 25.233 1.00 97.88 93 SER A C 1
ATOM 714 O O . SER A 1 93 ? -14.306 -3.419 26.446 1.00 97.88 93 SER A O 1
ATOM 716 N N . LEU A 1 94 ? -13.702 -4.150 24.405 1.00 97.56 94 LEU A N 1
ATOM 717 C CA . LEU A 1 94 ? -13.190 -5.442 24.868 1.00 97.56 94 LEU A CA 1
ATOM 718 C C . LEU A 1 94 ? -11.970 -5.277 25.782 1.00 97.56 94 LEU A C 1
ATOM 720 O O . LEU A 1 94 ? -11.905 -5.917 26.829 1.00 97.56 94 LEU A O 1
ATOM 724 N N . GLY A 1 95 ? -11.035 -4.390 25.430 1.00 97.56 95 GLY A N 1
ATOM 725 C CA . GLY A 1 95 ? -9.878 -4.077 26.270 1.00 97.56 95 GLY A CA 1
ATOM 726 C C . GLY A 1 95 ? -10.280 -3.503 27.630 1.00 97.56 95 GLY A C 1
ATOM 727 O O . GLY A 1 95 ? -9.774 -3.947 28.658 1.00 97.56 95 GLY A O 1
ATOM 728 N N . ALA A 1 96 ? -11.241 -2.576 27.656 1.00 97.50 96 ALA A N 1
ATOM 729 C CA . ALA A 1 96 ? -11.779 -2.018 28.894 1.00 97.50 96 ALA A CA 1
ATOM 730 C C . ALA A 1 96 ? -12.478 -3.085 29.755 1.00 97.50 96 ALA A C 1
ATOM 732 O O . ALA A 1 96 ? -12.298 -3.107 30.970 1.00 97.50 96 ALA A O 1
ATOM 733 N N . PHE A 1 97 ? -13.240 -3.992 29.139 1.00 97.19 97 PHE A N 1
ATOM 734 C CA . PHE A 1 97 ? -13.883 -5.102 29.844 1.00 97.19 97 PHE A CA 1
ATOM 735 C C . PHE A 1 97 ? -12.863 -6.045 30.495 1.00 97.19 97 PHE A C 1
ATOM 737 O O . PHE A 1 97 ? -12.994 -6.363 31.678 1.00 97.19 97 PHE A O 1
ATOM 744 N N . LEU A 1 98 ? -11.825 -6.443 29.753 1.00 96.88 98 LEU A N 1
ATOM 745 C CA . LEU A 1 98 ? -10.741 -7.265 30.295 1.00 96.88 98 LEU A CA 1
ATOM 746 C C . LEU A 1 98 ? -10.016 -6.550 31.437 1.00 96.88 98 LEU A C 1
ATOM 748 O O . LEU A 1 98 ? -9.822 -7.145 32.490 1.00 96.88 98 LEU A O 1
ATOM 752 N N . PHE A 1 99 ? -9.730 -5.255 31.288 1.00 96.06 99 PHE A N 1
ATOM 753 C CA . PHE A 1 99 ? -9.101 -4.459 32.340 1.00 96.06 99 PHE A CA 1
ATOM 754 C C . PHE A 1 99 ? -9.929 -4.426 33.636 1.00 96.06 99 PHE A C 1
ATOM 756 O O . PHE A 1 99 ? -9.382 -4.556 34.729 1.00 96.06 99 PHE A O 1
ATOM 763 N N . VAL A 1 100 ? -11.256 -4.295 33.537 1.00 96.69 100 VAL A N 1
ATOM 764 C CA . VAL A 1 100 ? -12.142 -4.358 34.713 1.00 96.69 100 VAL A CA 1
ATOM 765 C C . VAL A 1 100 ? -12.070 -5.732 35.376 1.00 96.69 100 VAL A C 1
ATOM 767 O O . VAL A 1 100 ? -11.968 -5.814 36.600 1.00 96.69 100 VAL A O 1
ATOM 770 N N . ILE A 1 101 ? -12.093 -6.806 34.586 1.00 95.88 101 ILE A N 1
ATOM 771 C CA . ILE A 1 101 ? -11.946 -8.172 35.098 1.00 95.88 101 ILE A CA 1
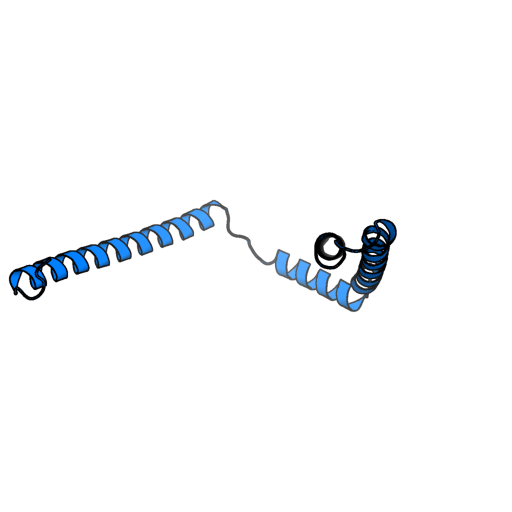ATOM 772 C C . ILE A 1 101 ? -10.596 -8.343 35.804 1.00 95.88 101 ILE A C 1
ATOM 774 O O . ILE A 1 101 ? -10.563 -8.871 36.916 1.00 95.88 101 ILE A O 1
ATOM 778 N N . ASP A 1 102 ? -9.508 -7.842 35.222 1.00 94.06 102 ASP A N 1
ATOM 779 C CA . ASP A 1 102 ? -8.174 -7.897 35.821 1.00 94.06 102 ASP A CA 1
ATOM 780 C C . ASP A 1 102 ? -8.130 -7.173 37.173 1.00 94.06 102 ASP A C 1
ATOM 782 O O . ASP A 1 102 ? -7.583 -7.706 38.139 1.00 94.06 102 ASP A O 1
ATOM 786 N N . LEU A 1 103 ? -8.756 -5.995 37.286 1.00 92.50 103 LEU A N 1
ATOM 787 C CA . LEU A 1 103 ? -8.853 -5.262 38.553 1.00 92.50 103 LEU A CA 1
ATOM 788 C C . LEU A 1 103 ? -9.649 -6.033 39.614 1.00 92.50 103 LEU A C 1
ATOM 790 O O . LEU A 1 103 ? -9.249 -6.062 40.781 1.00 92.50 103 LEU A O 1
ATOM 794 N N . VAL A 1 104 ? -10.755 -6.672 39.223 1.00 93.81 104 VAL A N 1
ATOM 795 C CA . VAL A 1 104 ? -11.563 -7.501 40.130 1.00 93.81 104 VAL A CA 1
ATOM 796 C C . VAL A 1 104 ? -10.749 -8.690 40.631 1.00 93.81 104 VAL A C 1
ATOM 798 O O . VAL A 1 104 ? -10.695 -8.919 41.840 1.00 93.81 104 VAL A O 1
ATOM 801 N N . TRP A 1 105 ? -10.064 -9.408 39.739 1.00 90.19 105 TRP A N 1
ATOM 802 C CA . TRP A 1 105 ? -9.205 -10.527 40.127 1.00 90.19 105 TRP A CA 1
ATOM 803 C C . TRP A 1 105 ? -8.059 -10.087 41.034 1.00 90.19 105 TRP A C 1
ATOM 805 O O . TRP A 1 105 ? -7.827 -10.718 42.062 1.00 90.19 105 TRP A O 1
ATOM 815 N N . GLN A 1 106 ? -7.387 -8.976 40.722 1.00 88.12 106 GLN A N 1
ATOM 816 C CA . GLN A 1 106 ? -6.341 -8.418 41.584 1.00 88.12 106 GLN A CA 1
ATOM 817 C C . GLN A 1 106 ? -6.879 -8.062 42.977 1.00 88.12 106 GLN A C 1
ATOM 819 O O . GLN A 1 106 ? -6.227 -8.361 43.977 1.00 88.12 106 GLN A O 1
ATOM 824 N N . GLY A 1 107 ? -8.067 -7.457 43.064 1.00 87.56 107 GLY A N 1
ATOM 825 C CA . GLY A 1 107 ? -8.716 -7.139 44.337 1.00 87.56 107 GLY A CA 1
ATOM 826 C C . GLY A 1 107 ? -9.071 -8.388 45.148 1.00 87.56 107 GLY A C 1
ATOM 827 O O . GLY A 1 107 ? -8.763 -8.458 46.339 1.00 87.56 107 GLY A O 1
ATOM 828 N N . LEU A 1 108 ? -9.655 -9.398 44.499 1.00 87.06 108 LEU A N 1
ATOM 829 C CA . LEU A 1 108 ? -9.993 -10.677 45.129 1.00 87.06 108 LEU A CA 1
ATOM 830 C C . LEU A 1 108 ? -8.746 -11.416 45.628 1.00 87.06 108 LEU A C 1
ATOM 832 O O . LEU A 1 108 ? -8.724 -11.881 46.766 1.00 87.06 108 LEU A O 1
ATOM 836 N N . PHE A 1 109 ? -7.685 -11.484 44.822 1.00 84.06 109 PHE A N 1
ATOM 837 C CA . PHE A 1 109 ? -6.439 -12.139 45.221 1.00 84.06 109 PHE A CA 1
ATOM 838 C C . PHE A 1 109 ? -5.706 -11.396 46.347 1.00 84.06 109 PHE A C 1
ATOM 840 O O . PHE A 1 109 ? -5.110 -12.051 47.206 1.00 84.06 109 PHE A O 1
ATOM 847 N N . LYS A 1 110 ? -5.801 -10.057 46.405 1.00 82.69 110 LYS A N 1
ATOM 848 C CA . LYS A 1 110 ? -5.333 -9.269 47.559 1.00 82.69 110 LYS A CA 1
ATOM 849 C C . LYS A 1 110 ? -6.136 -9.578 48.823 1.00 82.69 110 LYS A C 1
ATOM 851 O O . LYS A 1 110 ? -5.540 -9.754 49.880 1.00 82.69 110 LYS A O 1
ATOM 856 N N . PHE A 1 111 ? -7.462 -9.688 48.723 1.00 80.62 111 PHE A N 1
ATOM 857 C CA . PHE A 1 111 ? -8.326 -10.002 49.868 1.00 80.62 111 PHE A CA 1
ATOM 858 C C . PHE A 1 111 ? -8.075 -11.410 50.434 1.00 80.62 111 PHE A C 1
ATOM 860 O O . PHE A 1 111 ? -8.081 -11.597 51.646 1.00 80.62 111 PHE A O 1
ATOM 867 N N . ILE A 1 112 ? -7.805 -12.388 49.564 1.00 81.56 112 ILE A N 1
ATOM 868 C CA . ILE A 1 112 ? -7.508 -13.781 49.945 1.00 81.56 112 ILE A CA 1
ATOM 869 C C . ILE A 1 112 ? -6.072 -13.939 50.500 1.00 81.56 112 ILE A C 1
ATOM 871 O O . ILE A 1 112 ? -5.748 -14.969 51.087 1.00 81.56 112 ILE A O 1
ATOM 875 N N . GLY A 1 113 ? -5.209 -12.922 50.373 1.00 70.44 113 GLY A N 1
ATOM 876 C CA . GLY A 1 113 ? -3.849 -12.929 50.928 1.00 70.44 113 GLY A CA 1
ATOM 877 C C . GLY A 1 113 ? -2.843 -13.783 50.146 1.00 70.44 113 GLY A C 1
ATOM 878 O O . GLY A 1 113 ? -1.787 -14.115 50.676 1.00 70.44 113 GLY A O 1
ATOM 879 N N . PHE A 1 114 ? -3.155 -14.148 48.896 1.00 64.19 114 PHE A N 1
ATOM 880 C CA . PHE A 1 114 ? -2.304 -15.012 48.063 1.00 64.19 114 PHE A CA 1
ATOM 881 C C . PHE A 1 114 ? -1.158 -14.254 47.366 1.00 64.19 114 PHE A C 1
ATOM 883 O O . PHE A 1 114 ? -0.113 -14.836 47.092 1.00 64.19 114 PHE A O 1
ATOM 890 N N . ILE A 1 115 ? -1.324 -12.955 47.098 1.00 62.31 115 ILE A N 1
ATOM 891 C CA . ILE A 1 115 ? -0.292 -12.094 46.499 1.00 62.31 115 ILE A CA 1
ATOM 892 C C . ILE A 1 115 ? 0.046 -10.948 47.450 1.00 62.31 115 ILE A C 1
ATOM 894 O O . ILE A 1 115 ? -0.746 -10.030 47.653 1.00 62.31 115 ILE A O 1
ATOM 898 N N . GLN A 1 116 ? 1.241 -11.021 48.035 1.00 59.59 116 GLN A N 1
ATOM 899 C CA . GLN A 1 116 ? 1.850 -9.959 48.827 1.00 59.59 116 GLN A CA 1
ATOM 900 C C . GLN A 1 116 ? 2.956 -9.306 47.986 1.00 59.59 116 GLN A C 1
ATOM 902 O O . GLN A 1 116 ? 4.113 -9.712 48.050 1.00 59.59 116 GLN A O 1
ATOM 907 N N . TYR A 1 117 ? 2.566 -8.333 47.161 1.00 54.62 117 TYR A N 1
ATOM 908 C CA . TYR A 1 117 ? 3.429 -7.301 46.579 1.00 54.62 117 TYR A CA 1
ATOM 909 C C . TYR A 1 117 ? 2.649 -5.988 46.510 1.00 54.62 117 TYR A C 1
ATOM 911 O O . TYR A 1 117 ? 1.468 -6.019 46.081 1.00 54.62 117 TYR A O 1
#

pLDDT: mean 81.7, std 10.91, range [54.62, 98.0]

Secondary structure (DSSP, 8-state):
-HHHHHHHHHHHHHHHHHHHHHHTTTTTS-HHHHHHHHHHHHHHHHHHHHHHHT-HHHHHHHHHHHHHHTT--PPPHHHHHHHHHHHHHHHHHHHHHHHHHHHHHHHHHHHHT----

Foldseek 3Di:
DVLVVQLVVQLVVLLVVLVCCLVPPVVPDDPCCSPVVSVVSSVVSSVVSVVVSPDPVVVVVSVVVVVVVVVDDDDDPVVVVVVVVVVVVVVVVVVVVVVVVVVVVVVVCVVVVVDDD

Sequence (117 aa):
MVRQFTFFGVAILAALGCITLANGPLGFADKSVQVGVPLAVWAVCTWVAFRGVNFPRFADFLVSVESELDKVSWPVRQEVIQATVVVLVTMFSLGAFLFVIDLVWQGLFKFIGFIQY